Protein AF-V6DJF1-F1 (afdb_monomer_lite)

InterPro domains:
  IPR047951 Transposase ISL3 [PTHR33498] (24-129)

Secondary structure (DSSP, 8-state):
---------PPBPTTT-PBPEEEEEEEEEEEEEEETTEEEEEEEEEEEEE-TTT--EEE--BTTB-TT-SB-HHHHHHHHHHHHTT--HHHHHHHHT--HHHHHHHHHHHHTT----TT---SS-----

Structure (mmCIF, N/CA/C/O backbone):
data_AF-V6DJF1-F1
#
_entry.id   AF-V6DJF1-F1
#
loop_
_atom_site.group_PDB
_atom_site.id
_atom_site.type_symbol
_atom_site.label_atom_id
_atom_site.label_alt_id
_atom_site.label_comp_id
_atom_site.label_asym_id
_atom_site.label_entity_id
_atom_site.label_seq_id
_atom_site.pdbx_PDB_ins_code
_atom_site.Cartn_x
_atom_site.Cartn_y
_atom_site.Cartn_z
_atom_site.occupancy
_atom_site.B_iso_or_equiv
_atom_site.auth_seq_id
_atom_site.auth_comp_id
_atom_site.auth_asym_id
_atom_site.auth_atom_id
_atom_site.pdbx_PDB_model_num
ATOM 1 N N . MET A 1 1 ? -21.920 14.906 -8.226 1.00 33.66 1 MET A N 1
ATOM 2 C CA . MET A 1 1 ? -21.954 13.427 -8.196 1.00 33.66 1 MET A CA 1
ATOM 3 C C . MET A 1 1 ? -21.161 12.991 -6.984 1.00 33.66 1 MET A C 1
ATOM 5 O O . MET A 1 1 ? -19.954 12.789 -7.058 1.00 33.66 1 MET A O 1
ATOM 9 N N . ASP A 1 2 ? -21.837 12.980 -5.843 1.00 28.98 2 ASP A N 1
ATOM 10 C CA . ASP A 1 2 ? -21.233 12.683 -4.555 1.00 28.98 2 ASP A CA 1
ATOM 11 C C . ASP A 1 2 ? -21.015 11.178 -4.437 1.00 28.98 2 ASP A C 1
ATOM 13 O O . ASP A 1 2 ? -21.882 10.447 -3.962 1.00 28.98 2 ASP A O 1
ATOM 17 N N . ASN A 1 3 ? -19.834 10.707 -4.840 1.00 27.58 3 ASN A N 1
ATOM 18 C CA . ASN A 1 3 ? -19.359 9.363 -4.507 1.00 27.58 3 ASN A CA 1
ATOM 19 C C . ASN A 1 3 ? -18.956 9.311 -3.025 1.00 27.58 3 ASN A C 1
ATOM 21 O O . ASN A 1 3 ? -17.812 9.045 -2.657 1.00 27.58 3 ASN A O 1
ATOM 25 N N . ASN A 1 4 ? -19.925 9.588 -2.153 1.00 30.16 4 ASN A N 1
ATOM 26 C CA . ASN A 1 4 ? -19.862 9.287 -0.738 1.00 30.16 4 ASN A CA 1
ATOM 27 C C . ASN A 1 4 ? -20.007 7.774 -0.592 1.00 30.16 4 ASN A C 1
ATOM 29 O O . ASN A 1 4 ? -21.103 7.257 -0.382 1.00 30.16 4 ASN A O 1
ATOM 33 N N . ILE A 1 5 ? -18.882 7.062 -0.660 1.00 36.78 5 ILE A N 1
ATOM 34 C CA . ILE A 1 5 ? -18.772 5.717 -0.095 1.00 36.78 5 ILE A CA 1
ATOM 35 C C . ILE A 1 5 ? -18.929 5.878 1.426 1.00 36.78 5 ILE A C 1
ATOM 37 O O . ILE A 1 5 ? -17.963 5.944 2.186 1.00 36.78 5 ILE A O 1
ATOM 41 N N . LYS A 1 6 ? -20.178 6.022 1.877 1.00 36.72 6 LYS A N 1
ATOM 42 C CA . LYS A 1 6 ? -20.583 5.931 3.275 1.00 36.72 6 LYS A CA 1
ATOM 43 C C . LYS A 1 6 ? -20.332 4.480 3.683 1.00 36.72 6 LYS A C 1
ATOM 45 O O . LYS A 1 6 ? -21.186 3.619 3.509 1.00 36.72 6 LYS A O 1
ATOM 50 N N . LEU A 1 7 ? -19.141 4.204 4.212 1.00 42.28 7 LEU A N 1
ATOM 51 C CA . LEU A 1 7 ? -18.840 2.985 4.966 1.00 42.28 7 LEU A CA 1
ATOM 52 C C . LEU A 1 7 ? -19.632 3.030 6.289 1.00 42.28 7 LEU A C 1
ATOM 54 O O . LEU A 1 7 ? -19.066 3.241 7.359 1.00 42.28 7 LEU A O 1
ATOM 58 N N . LEU A 1 8 ? -20.959 2.906 6.204 1.00 41.25 8 LEU A N 1
ATOM 59 C CA . LEU A 1 8 ? -21.895 2.795 7.325 1.00 41.25 8 LEU A CA 1
ATOM 60 C C . LEU A 1 8 ? -21.923 1.347 7.826 1.00 41.25 8 LEU A C 1
ATOM 62 O O . LEU A 1 8 ? -22.937 0.662 7.760 1.00 41.25 8 LEU A O 1
ATOM 66 N N . LEU A 1 9 ? -20.788 0.868 8.321 1.00 54.53 9 LEU A N 1
ATOM 67 C CA . LEU A 1 9 ? -20.747 -0.330 9.148 1.00 54.53 9 LEU A CA 1
ATOM 68 C C . LEU A 1 9 ? -20.221 0.112 10.504 1.00 54.53 9 LEU A C 1
ATOM 70 O O . LEU A 1 9 ? -19.044 0.447 10.644 1.00 54.53 9 LEU A O 1
ATOM 74 N N . GLY A 1 10 ? -21.123 0.178 11.483 1.00 64.56 10 GLY A N 1
ATOM 75 C CA . GLY A 1 10 ? -20.734 0.337 12.875 1.00 64.56 10 GLY A CA 1
ATOM 76 C C . GLY A 1 10 ? -19.742 -0.767 13.232 1.00 64.56 10 GLY A C 1
ATOM 77 O O . GLY A 1 10 ? -19.987 -1.941 12.966 1.00 64.56 10 GLY A O 1
ATOM 78 N N . ILE A 1 11 ? -18.581 -0.380 13.754 1.00 80.19 11 ILE A N 1
ATOM 79 C CA . ILE A 1 11 ? -17.524 -1.321 14.126 1.00 80.19 11 ILE A CA 1
ATOM 80 C C . ILE A 1 11 ? -17.729 -1.689 15.593 1.00 80.19 11 ILE A C 1
ATOM 82 O O . ILE A 1 11 ? -18.006 -0.817 16.413 1.00 80.19 11 ILE A O 1
ATOM 86 N N . THR A 1 12 ? -17.591 -2.965 15.932 1.00 87.12 12 THR A N 1
ATOM 87 C CA . THR A 1 12 ? -17.579 -3.441 17.319 1.00 87.12 12 THR A CA 1
ATOM 88 C C . THR A 1 12 ? -16.151 -3.502 17.844 1.00 87.12 12 THR A C 1
ATOM 90 O O . THR A 1 12 ? -15.253 -3.975 17.143 1.00 87.12 12 THR A O 1
ATOM 93 N N . ASP A 1 13 ? -15.933 -3.064 19.082 1.00 86.69 13 ASP A N 1
ATOM 94 C CA . ASP A 1 13 ? -14.639 -3.223 19.743 1.00 86.69 13 ASP A CA 1
ATOM 95 C C . ASP A 1 13 ? -14.380 -4.720 20.014 1.00 86.69 13 ASP A C 1
ATOM 97 O O . ASP A 1 13 ? -15.211 -5.367 20.651 1.00 86.69 13 ASP A O 1
ATOM 101 N N . PRO A 1 14 ? -13.265 -5.308 19.549 1.00 85.44 14 PRO A N 1
ATOM 102 C CA . PRO A 1 14 ? -13.022 -6.744 19.693 1.00 85.44 14 PRO A CA 1
ATOM 103 C C . PRO A 1 14 ? -12.772 -7.187 21.143 1.00 85.44 14 PRO A C 1
ATOM 105 O O . PRO A 1 14 ? -12.907 -8.371 21.438 1.00 85.44 14 PRO A O 1
ATOM 108 N N . ASN A 1 15 ? -12.418 -6.267 22.044 1.00 88.00 15 ASN A N 1
ATOM 109 C CA . ASN A 1 15 ? -12.155 -6.564 23.448 1.00 88.00 15 ASN A CA 1
ATOM 110 C C . ASN A 1 15 ? -13.422 -6.399 24.301 1.00 88.00 15 ASN A C 1
ATOM 112 O O . ASN A 1 15 ? -13.783 -7.288 25.062 1.00 88.00 15 ASN A O 1
ATOM 116 N N . CYS A 1 16 ? -14.123 -5.274 24.145 1.00 90.06 16 CYS A N 1
ATOM 117 C CA . CYS A 1 16 ? -15.325 -4.9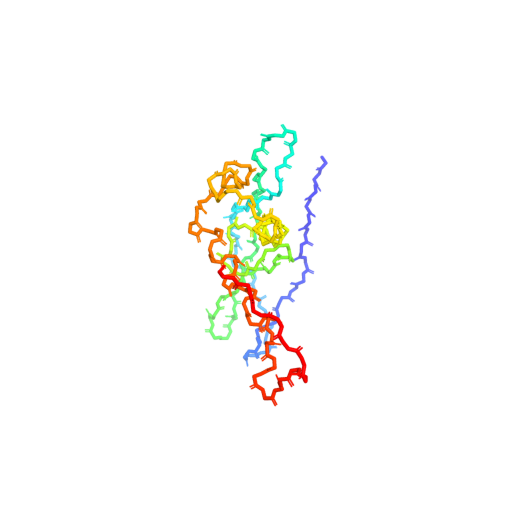55 24.919 1.00 90.06 16 CYS A CA 1
ATOM 118 C C . CYS A 1 16 ? -16.615 -5.513 24.301 1.00 90.06 16 CYS A C 1
ATOM 120 O O . CYS A 1 16 ? -17.635 -5.556 24.977 1.00 90.06 16 CYS A O 1
ATOM 122 N N . LYS A 1 17 ? -16.592 -5.922 23.023 1.00 89.19 17 LYS A N 1
ATOM 123 C CA . LYS A 1 17 ? -17.759 -6.366 22.232 1.00 89.19 17 LYS A CA 1
ATOM 124 C C . LYS A 1 17 ? -18.881 -5.322 22.122 1.00 89.19 17 LYS A C 1
ATOM 126 O O . LYS A 1 17 ? -19.993 -5.644 21.718 1.00 89.19 17 LYS A O 1
ATOM 131 N N . THR A 1 18 ? -18.577 -4.061 22.420 1.00 89.19 18 THR A N 1
ATOM 132 C CA . THR A 1 18 ? -19.516 -2.936 22.343 1.00 89.19 18 THR A CA 1
ATOM 133 C C . THR A 1 18 ? -19.426 -2.244 20.988 1.00 89.19 18 THR A C 1
ATOM 135 O O . THR A 1 18 ? -18.344 -2.143 20.399 1.00 89.19 18 THR A O 1
ATOM 138 N N . LEU A 1 19 ? -20.553 -1.720 20.503 1.00 90.06 19 LEU A N 1
ATOM 139 C CA . LEU A 1 19 ? -20.586 -0.866 19.319 1.00 90.06 19 LEU A CA 1
ATOM 140 C C . LEU A 1 19 ? -19.762 0.406 19.564 1.00 90.06 19 LEU A C 1
ATOM 142 O O . LEU A 1 19 ? -19.960 1.114 20.553 1.00 90.06 19 LEU A O 1
ATOM 146 N N . MET A 1 20 ? -18.826 0.700 18.668 1.00 92.75 20 MET A N 1
ATOM 147 C CA . MET A 1 20 ? -18.004 1.898 18.771 1.00 92.75 20 MET A CA 1
ATOM 148 C C . MET A 1 20 ? -18.759 3.127 18.254 1.00 92.75 20 MET A C 1
ATOM 150 O O . MET A 1 20 ? -19.466 3.072 17.248 1.00 92.75 20 MET A O 1
ATOM 154 N N . LEU A 1 21 ? -18.549 4.262 18.915 1.00 92.56 21 LEU A N 1
ATOM 155 C CA . LEU A 1 21 ? -19.179 5.538 18.586 1.00 92.56 21 LEU A CA 1
ATOM 156 C C . LEU A 1 21 ? -18.341 6.329 17.580 1.00 92.56 21 LEU A C 1
ATOM 158 O O . LEU A 1 21 ? -17.114 6.220 17.554 1.00 92.56 21 LEU A O 1
ATOM 162 N N . HIS A 1 22 ? -18.986 7.165 16.767 1.00 92.69 22 HIS A N 1
ATOM 163 C CA . HIS A 1 22 ? -18.290 8.077 15.860 1.00 92.69 22 HIS A CA 1
ATOM 164 C C . HIS A 1 22 ? -17.462 9.112 16.637 1.00 92.69 22 HIS A C 1
ATOM 166 O O . HIS A 1 22 ? -17.967 9.773 17.536 1.00 92.69 22 HIS A O 1
ATOM 172 N N . ASN A 1 23 ? -16.194 9.286 16.255 1.00 94.31 23 ASN A N 1
ATOM 173 C CA . ASN A 1 23 ? -15.249 10.205 16.901 1.00 94.31 23 ASN A CA 1
ATOM 174 C C . ASN A 1 23 ? -14.558 11.128 15.876 1.00 94.31 23 ASN A C 1
ATOM 176 O O . ASN A 1 23 ? -13.337 11.302 15.868 1.00 94.31 23 ASN A O 1
ATOM 180 N N . GLY A 1 24 ? -15.336 11.659 14.930 1.00 93.38 24 GLY A N 1
ATOM 181 C CA . GLY A 1 24 ? -14.836 12.481 13.824 1.00 93.38 24 GLY A CA 1
ATOM 182 C C . GLY A 1 24 ? -14.118 11.685 12.728 1.00 93.38 24 GLY A C 1
ATOM 183 O O . GLY A 1 24 ? -14.225 10.464 12.641 1.00 93.38 24 GLY A O 1
ATOM 184 N N . THR A 1 25 ? -13.376 12.375 11.861 1.00 92.19 25 THR A N 1
ATOM 185 C CA . THR A 1 25 ? -12.709 11.763 10.698 1.00 92.19 25 THR A CA 1
ATOM 186 C C . THR A 1 25 ? -11.223 12.118 10.636 1.00 92.19 25 THR A C 1
ATOM 188 O O . THR A 1 25 ? -10.751 13.010 11.342 1.00 92.19 25 THR A O 1
ATOM 191 N N . LYS A 1 26 ? -10.463 11.384 9.821 1.00 90.25 26 LYS A N 1
ATOM 192 C CA . LYS A 1 26 ? -9.075 11.676 9.450 1.00 90.25 26 LYS A CA 1
ATOM 193 C C . LYS A 1 26 ? -8.936 11.532 7.940 1.00 90.25 26 LYS A C 1
ATOM 195 O O . LYS A 1 26 ? -9.281 10.488 7.394 1.00 90.25 26 LYS A O 1
ATOM 200 N N . VAL A 1 27 ? -8.406 12.551 7.273 1.00 91.75 27 VAL A N 1
ATOM 201 C CA . VAL A 1 27 ? -8.030 12.438 5.860 1.00 91.75 27 VAL A CA 1
ATOM 202 C C . VAL A 1 27 ? -6.655 11.785 5.769 1.00 91.75 27 VAL A C 1
ATOM 204 O O . VAL A 1 27 ? -5.740 12.138 6.512 1.00 91.75 27 VAL A O 1
ATOM 207 N N . VAL A 1 28 ? -6.520 10.801 4.887 1.00 90.12 28 VAL A N 1
ATOM 208 C CA . VAL A 1 28 ? -5.249 10.154 4.557 1.00 90.12 28 VAL A CA 1
ATOM 209 C C . VAL A 1 28 ? -5.047 10.176 3.051 1.00 90.12 28 VAL A C 1
ATOM 211 O O . VAL A 1 28 ? -6.004 10.017 2.301 1.00 90.12 28 VAL A O 1
ATOM 214 N N . ASN A 1 29 ? -3.803 10.347 2.617 1.00 92.62 29 ASN A N 1
ATOM 215 C CA . ASN A 1 29 ? -3.441 10.316 1.206 1.00 92.62 29 ASN A CA 1
ATOM 216 C C . ASN A 1 29 ? -2.783 8.973 0.899 1.00 92.62 29 ASN A C 1
ATOM 218 O O . ASN A 1 29 ? -1.806 8.613 1.557 1.00 92.62 29 ASN A O 1
ATOM 222 N N . ASN A 1 30 ? -3.318 8.240 -0.073 1.00 92.00 30 ASN A N 1
ATOM 223 C CA . ASN A 1 30 ? -2.759 6.973 -0.526 1.00 92.00 30 ASN A CA 1
ATOM 224 C C . ASN A 1 30 ? -2.281 7.078 -1.975 1.00 92.00 30 ASN A C 1
ATOM 226 O O . ASN A 1 30 ? -2.981 7.631 -2.820 1.00 92.00 30 ASN A O 1
ATOM 230 N N . VAL A 1 31 ? -1.091 6.559 -2.257 1.00 93.75 31 VAL A N 1
ATOM 231 C CA . VAL A 1 31 ? -0.535 6.488 -3.608 1.00 93.75 31 VAL A CA 1
ATOM 232 C C . VAL A 1 31 ? -1.009 5.201 -4.281 1.00 93.75 31 VAL A C 1
ATOM 234 O O . VAL A 1 31 ? -0.793 4.093 -3.779 1.00 93.75 31 VAL A O 1
ATOM 237 N N . HIS A 1 32 ? -1.635 5.358 -5.442 1.00 94.38 32 HIS A N 1
ATOM 238 C CA . HIS A 1 32 ? -2.125 4.271 -6.282 1.00 94.38 32 HIS A CA 1
ATOM 239 C C . HIS A 1 32 ? -1.269 4.125 -7.545 1.00 94.38 32 HIS A C 1
ATOM 241 O O . HIS A 1 32 ? -0.335 4.895 -7.770 1.00 94.38 32 HIS A O 1
ATOM 247 N N . LEU A 1 33 ? -1.576 3.101 -8.348 1.00 93.88 33 LEU A N 1
ATOM 248 C CA . LEU A 1 33 ? -0.929 2.898 -9.642 1.00 93.88 33 LEU A CA 1
ATOM 249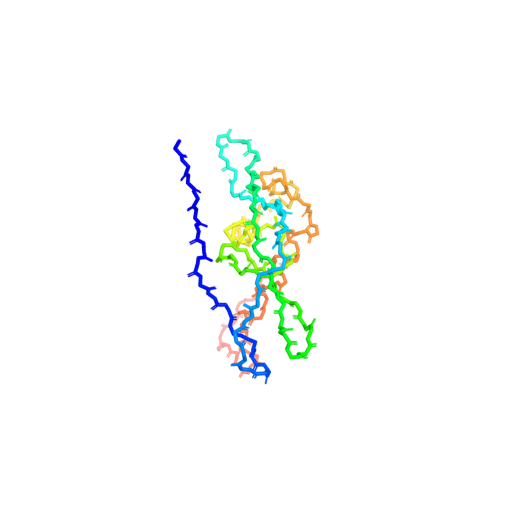 C C . LEU A 1 33 ? -1.033 4.173 -10.482 1.00 93.88 33 LEU A C 1
ATOM 251 O O . LEU A 1 33 ? -2.083 4.819 -10.517 1.00 93.88 33 LEU A O 1
ATOM 255 N N . SER A 1 34 ? 0.074 4.534 -11.126 1.00 92.44 34 SER A N 1
ATOM 256 C CA . SER A 1 34 ? 0.123 5.697 -11.998 1.00 92.44 34 SER A CA 1
ATOM 257 C C . SER A 1 34 ? -0.861 5.545 -13.156 1.00 92.44 34 SER A C 1
ATOM 259 O O . SER A 1 34 ? -1.149 4.444 -13.625 1.00 92.44 34 SER A O 1
ATOM 261 N N . SER A 1 35 ? -1.402 6.673 -13.605 1.00 90.50 35 SER A N 1
ATOM 262 C CA . SER A 1 35 ? -2.310 6.740 -14.748 1.00 90.50 35 SER A CA 1
ATOM 263 C C . SER A 1 35 ? -1.826 7.836 -15.683 1.00 90.50 35 SER A C 1
ATOM 265 O O . SER A 1 35 ? -1.452 8.916 -15.221 1.00 90.50 35 SER A O 1
ATOM 267 N N . ALA A 1 36 ? -1.769 7.543 -16.984 1.00 91.19 36 ALA A N 1
ATOM 268 C CA . ALA A 1 36 ? -1.240 8.451 -18.005 1.00 91.19 36 ALA A CA 1
ATOM 269 C C . ALA A 1 36 ? 0.150 9.035 -17.654 1.00 91.19 36 ALA A C 1
ATOM 271 O O . ALA A 1 36 ? 0.394 10.229 -17.820 1.00 91.19 36 ALA A O 1
ATOM 272 N N . GLY A 1 37 ? 1.040 8.204 -17.093 1.00 88.12 37 GLY A N 1
ATOM 273 C CA . GLY A 1 37 ? 2.392 8.616 -16.688 1.00 88.12 37 GLY A CA 1
ATOM 274 C C . GLY A 1 37 ? 2.443 9.573 -15.491 1.00 88.12 37 GLY A C 1
ATOM 275 O O . GLY A 1 37 ? 3.491 10.142 -15.204 1.00 88.12 37 GLY A O 1
ATOM 276 N N . LYS A 1 38 ? 1.327 9.779 -14.781 1.00 91.88 38 LYS A N 1
ATOM 277 C CA . LYS A 1 38 ? 1.241 10.691 -13.637 1.00 91.88 38 LYS A CA 1
ATOM 278 C C . LYS A 1 38 ? 0.989 9.939 -12.340 1.00 91.88 38 LYS A C 1
ATOM 280 O O . LYS A 1 38 ? 0.274 8.933 -12.300 1.00 91.88 38 LYS A O 1
ATOM 285 N N . LYS A 1 39 ? 1.549 10.476 -11.255 1.00 94.06 39 LYS A N 1
ATOM 286 C CA . LYS A 1 39 ? 1.311 9.997 -9.893 1.00 94.06 39 LYS A CA 1
ATOM 287 C C . LYS A 1 39 ? -0.169 10.134 -9.542 1.00 94.06 39 LYS A C 1
ATOM 289 O O . LYS A 1 39 ? -0.712 11.236 -9.573 1.00 94.06 39 LYS A O 1
ATOM 294 N N . LEU A 1 40 ? -0.793 9.028 -9.143 1.00 94.44 40 LEU A N 1
ATOM 295 C CA . LEU A 1 40 ? -2.169 9.014 -8.660 1.00 94.44 40 LEU A CA 1
ATOM 296 C C . LEU A 1 40 ? -2.184 9.007 -7.128 1.00 94.44 40 LEU A C 1
ATOM 298 O O . LEU A 1 40 ? -1.663 8.085 -6.499 1.00 94.44 40 LEU A O 1
ATOM 302 N N . VAL A 1 41 ? -2.789 10.031 -6.524 1.00 94.44 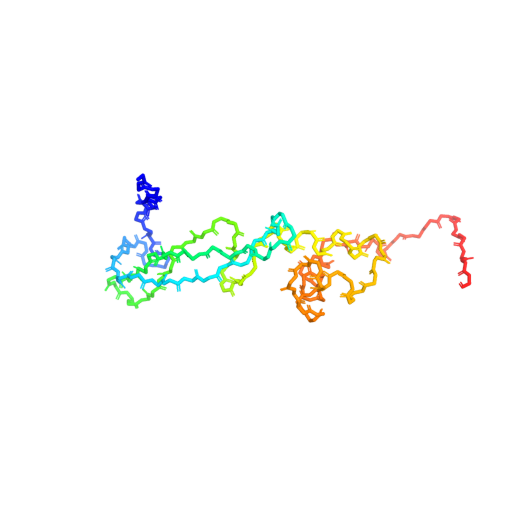41 VAL A N 1
ATOM 303 C CA . VAL A 1 41 ? -2.965 10.137 -5.068 1.00 94.44 41 VAL A CA 1
ATOM 304 C C . VAL A 1 41 ? -4.448 10.253 -4.748 1.00 94.44 41 VAL A C 1
ATOM 306 O O . VAL A 1 41 ? -5.111 11.176 -5.212 1.00 94.44 41 VAL A O 1
ATOM 309 N N . LEU A 1 42 ? -4.958 9.336 -3.931 1.00 92.25 42 LEU A N 1
ATOM 310 C CA . LEU A 1 42 ? -6.331 9.356 -3.445 1.00 92.25 42 LEU A CA 1
ATOM 311 C C . LEU A 1 42 ? -6.377 9.917 -2.021 1.00 92.25 42 LEU A C 1
ATOM 313 O O . LEU A 1 42 ? -5.785 9.350 -1.101 1.00 92.25 42 LEU A O 1
ATOM 317 N N . SER A 1 43 ? -7.110 11.013 -1.829 1.00 92.94 43 SER A N 1
ATOM 318 C CA . SER A 1 43 ? -7.403 11.568 -0.505 1.00 92.94 43 SER A CA 1
ATOM 319 C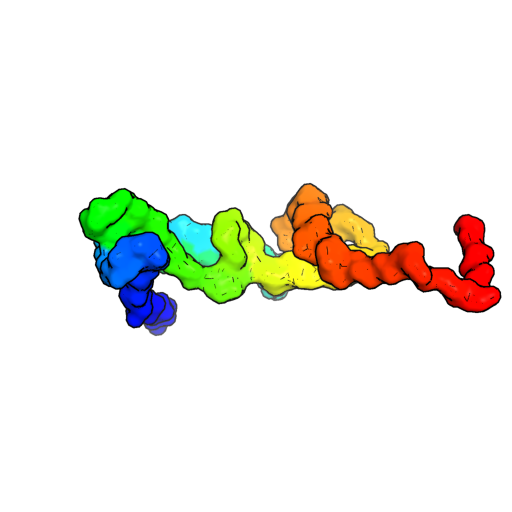 C . SER A 1 43 ? -8.664 10.925 0.067 1.00 92.94 43 SER A C 1
ATOM 321 O O . SER A 1 43 ? -9.782 11.217 -0.349 1.00 92.94 43 SER A O 1
ATOM 323 N N . ILE A 1 44 ? -8.486 10.042 1.044 1.00 89.81 44 ILE A N 1
ATOM 324 C CA . ILE A 1 44 ? -9.554 9.253 1.656 1.00 89.81 44 ILE A CA 1
ATOM 325 C C . ILE A 1 44 ? -9.884 9.836 3.025 1.00 89.81 44 ILE A C 1
ATOM 327 O O . ILE A 1 44 ? -9.043 9.852 3.927 1.00 89.81 44 ILE A O 1
ATOM 331 N N . ARG A 1 45 ? -11.132 10.261 3.224 1.00 90.88 45 ARG A N 1
ATOM 332 C CA . ARG A 1 45 ? -11.644 10.648 4.543 1.00 90.88 45 ARG A CA 1
ATOM 333 C C . ARG A 1 45 ? -12.095 9.399 5.304 1.00 90.88 45 ARG A C 1
ATOM 335 O O . ARG A 1 45 ? -13.164 8.859 5.048 1.00 90.88 45 ARG A O 1
ATOM 342 N N . LYS A 1 46 ? -11.278 8.934 6.248 1.00 89.12 46 LYS A N 1
ATOM 343 C CA . LYS A 1 46 ? -11.558 7.758 7.083 1.00 89.12 46 LYS A CA 1
ATOM 344 C C . LYS A 1 46 ? -12.298 8.154 8.358 1.00 89.12 46 LYS A C 1
ATOM 346 O O . LYS A 1 46 ? -11.912 9.104 9.039 1.00 89.12 46 LYS A O 1
ATOM 351 N N . GLN A 1 47 ? -13.335 7.399 8.708 1.00 90.88 47 GLN A N 1
ATOM 352 C CA . GLN A 1 47 ? -14.056 7.562 9.969 1.00 90.88 47 GLN A CA 1
ATOM 353 C C . GLN A 1 47 ? -13.199 7.078 11.146 1.00 90.88 47 GLN A C 1
ATOM 355 O O . GLN A 1 47 ? -12.612 5.996 11.081 1.00 90.88 47 GLN A O 1
ATOM 360 N N . LYS A 1 48 ? -13.140 7.863 12.226 1.00 92.19 48 LYS A N 1
ATOM 361 C CA . LYS A 1 48 ? -12.584 7.441 13.516 1.00 92.19 48 LYS A CA 1
ATOM 362 C C . LYS A 1 48 ? -13.716 6.980 14.427 1.00 92.19 48 LYS A C 1
ATOM 364 O O . LYS A 1 48 ? -14.807 7.552 14.417 1.00 92.19 48 LYS A O 1
ATOM 369 N N . TYR A 1 49 ? -13.429 5.978 15.235 1.00 92.75 49 TYR A N 1
ATOM 370 C CA . TYR A 1 49 ? -14.350 5.387 16.190 1.00 92.75 49 TYR A CA 1
ATOM 371 C C . TYR A 1 49 ? -13.741 5.410 17.589 1.00 92.75 49 TYR A C 1
ATOM 373 O O . TYR A 1 49 ? -12.517 5.360 17.724 1.00 92.75 49 TYR A O 1
ATOM 381 N N . LEU A 1 50 ? -14.583 5.484 18.615 1.00 94.38 50 LEU A N 1
ATOM 382 C CA . LEU A 1 50 ? -14.210 5.457 20.026 1.00 94.38 50 LEU A CA 1
ATOM 383 C C . LEU A 1 50 ? -15.061 4.413 20.750 1.00 94.38 50 LEU A C 1
ATOM 385 O O . LEU A 1 50 ? -16.288 4.440 20.661 1.00 94.38 50 LEU A O 1
ATOM 389 N N . CYS A 1 51 ? -14.419 3.500 21.472 1.00 94.06 51 CYS A N 1
ATOM 390 C CA . CYS A 1 51 ? -15.123 2.589 22.363 1.00 94.06 51 CYS A CA 1
ATOM 391 C C . CYS A 1 51 ? -15.641 3.374 23.585 1.00 94.06 51 CYS A C 1
ATOM 393 O O . CYS A 1 51 ? -14.836 4.038 24.249 1.00 94.06 51 CYS A O 1
ATOM 395 N N . PRO A 1 52 ? -16.945 3.316 23.912 1.00 93.06 52 PRO A N 1
ATOM 396 C CA . PRO A 1 52 ? -17.480 4.020 25.075 1.00 93.06 52 PRO A CA 1
ATOM 397 C C . PRO A 1 52 ? -16.937 3.471 26.403 1.00 93.06 52 PRO A C 1
ATOM 399 O O . PRO A 1 52 ? -16.700 4.270 27.309 1.00 93.06 52 PRO A O 1
ATOM 402 N N . GLU A 1 53 ? -16.664 2.163 26.472 1.00 94.81 53 GLU A N 1
ATOM 403 C CA . GLU A 1 53 ? -16.192 1.455 27.671 1.00 94.81 53 GLU A CA 1
ATOM 404 C C . GLU A 1 53 ? -14.699 1.700 27.939 1.00 94.81 53 GLU A C 1
ATOM 406 O O . GLU A 1 53 ? -14.324 2.354 28.907 1.00 94.81 53 GLU A O 1
ATOM 411 N N . CYS A 1 54 ? -13.817 1.234 27.046 1.00 94.12 54 CYS A N 1
ATOM 412 C CA . CYS A 1 54 ? -12.366 1.264 27.275 1.00 94.12 54 CYS A CA 1
ATOM 413 C C . CYS A 1 54 ? -11.642 2.481 26.677 1.00 94.12 54 CYS A C 1
ATOM 415 O O . CYS A 1 54 ? -10.416 2.556 26.739 1.00 94.12 54 CYS A O 1
ATOM 417 N N . LYS A 1 55 ? -12.372 3.405 26.037 1.00 93.62 55 LYS A N 1
ATOM 418 C CA . LYS A 1 55 ? -11.843 4.619 25.381 1.00 93.62 55 LYS A CA 1
ATOM 419 C C . LYS A 1 55 ? -10.792 4.378 24.285 1.00 93.62 55 LYS A C 1
ATOM 421 O O . LYS A 1 55 ? -10.167 5.326 23.809 1.00 93.62 55 LYS A O 1
ATOM 426 N N . LYS A 1 56 ? -10.618 3.137 23.816 1.00 93.50 56 LYS A N 1
ATOM 427 C CA . LYS A 1 56 ? -9.763 2.829 22.660 1.00 93.50 56 LYS A CA 1
ATOM 428 C C . LYS A 1 56 ? -10.357 3.405 21.382 1.00 93.50 56 LYS A C 1
ATOM 430 O O . LYS A 1 56 ? -11.577 3.470 21.217 1.00 93.50 56 LYS A O 1
ATOM 435 N N . THR A 1 57 ? -9.484 3.800 20.460 1.00 92.00 57 THR A N 1
ATOM 436 C CA . THR A 1 57 ? -9.895 4.319 19.156 1.00 92.00 57 THR A CA 1
ATOM 437 C C . THR A 1 57 ? -9.597 3.328 18.044 1.00 92.00 57 THR A C 1
ATOM 439 O O . THR A 1 57 ? -8.629 2.574 18.096 1.00 92.00 57 THR A O 1
ATOM 442 N N . ALA A 1 58 ? -10.433 3.350 17.014 1.00 89.94 58 ALA A N 1
ATOM 443 C CA . ALA A 1 58 ? -10.205 2.619 15.779 1.00 89.94 58 ALA A CA 1
ATOM 444 C C . ALA A 1 58 ? -10.421 3.552 14.590 1.00 89.94 58 ALA A C 1
ATOM 446 O O . ALA A 1 58 ? -11.119 4.559 14.679 1.00 89.94 58 ALA A O 1
ATOM 447 N N . THR A 1 59 ? -9.814 3.229 13.456 1.00 89.50 59 THR A N 1
ATOM 448 C CA . THR A 1 59 ? -10.066 3.927 12.191 1.00 89.50 59 THR A CA 1
ATOM 449 C C . THR A 1 59 ? -10.683 2.943 11.213 1.00 89.50 59 THR A C 1
ATOM 451 O O . THR A 1 59 ? -10.264 1.786 11.163 1.00 89.50 59 THR A O 1
ATOM 454 N N . ALA A 1 60 ? -11.662 3.398 10.430 1.00 87.31 60 ALA A N 1
ATOM 455 C CA . ALA A 1 60 ? -12.253 2.606 9.363 1.00 87.31 60 ALA A CA 1
ATOM 456 C C . ALA A 1 60 ? -11.157 2.013 8.465 1.00 87.31 60 ALA A C 1
ATOM 458 O O . ALA A 1 60 ? -10.274 2.728 7.972 1.00 87.31 60 ALA A O 1
ATOM 459 N N . LYS A 1 61 ? -11.213 0.693 8.273 1.00 86.12 61 LYS A N 1
ATOM 460 C CA . LYS A 1 61 ? -10.309 -0.014 7.367 1.00 86.12 61 LYS A CA 1
ATOM 461 C C . LYS A 1 61 ? -10.685 0.311 5.923 1.00 86.12 61 LYS A C 1
ATOM 463 O O . LYS A 1 61 ? -11.853 0.520 5.607 1.00 86.12 61 LYS A O 1
ATOM 468 N N . PHE A 1 62 ? -9.683 0.352 5.056 1.00 85.25 62 PHE A N 1
ATOM 469 C CA . PHE A 1 62 ? -9.851 0.539 3.620 1.00 85.25 62 PHE A CA 1
ATOM 470 C C . PHE A 1 62 ? -9.206 -0.655 2.925 1.00 85.25 62 PHE A C 1
ATOM 472 O O . PHE A 1 62 ? -8.066 -0.976 3.236 1.00 85.25 62 PHE A O 1
ATOM 479 N N . LYS A 1 63 ? -9.940 -1.353 2.054 1.00 85.56 63 LYS A N 1
ATOM 480 C CA . LYS A 1 63 ? -9.515 -2.661 1.527 1.00 85.56 63 LYS A CA 1
ATOM 481 C C . LYS A 1 63 ? -8.216 -2.584 0.718 1.00 85.56 63 LYS A C 1
ATOM 483 O O . LYS A 1 63 ? -7.390 -3.486 0.808 1.00 85.56 63 LYS A O 1
ATOM 488 N N . ASP A 1 64 ? -8.013 -1.493 -0.016 1.00 86.06 64 ASP A N 1
ATOM 489 C CA . ASP A 1 64 ? -6.897 -1.386 -0.962 1.00 86.06 64 ASP A CA 1
ATOM 490 C C . ASP A 1 64 ? -5.580 -0.960 -0.303 1.00 86.06 64 ASP A C 1
ATOM 492 O O . ASP A 1 64 ? -4.575 -0.762 -0.985 1.00 86.06 64 ASP A O 1
ATOM 496 N N . THR A 1 65 ? -5.554 -0.768 1.017 1.00 88.19 65 THR A N 1
ATOM 497 C CA . THR A 1 65 ? -4.380 -0.277 1.743 1.00 88.19 65 THR A CA 1
ATOM 498 C C . THR A 1 65 ? -4.356 -0.849 3.151 1.00 88.19 65 THR A C 1
ATOM 500 O O . THR A 1 65 ? -5.333 -0.702 3.888 1.00 88.19 65 THR A O 1
ATOM 503 N N . ASN A 1 66 ? -3.233 -1.426 3.583 1.00 85.88 66 ASN A N 1
ATOM 504 C CA . ASN A 1 66 ? -3.141 -1.897 4.963 1.00 85.88 66 ASN A CA 1
ATOM 505 C C . ASN A 1 66 ? -3.127 -0.737 5.969 1.00 85.88 66 ASN A C 1
ATOM 507 O O . ASN A 1 66 ? -3.047 0.452 5.641 1.00 85.88 66 ASN A O 1
ATOM 511 N N . TYR A 1 67 ? -3.244 -1.087 7.245 1.00 81.94 67 TYR A N 1
ATOM 512 C CA . TYR A 1 67 ? -3.176 -0.100 8.310 1.00 81.94 67 TYR A CA 1
ATOM 513 C C . TYR A 1 67 ? -1.804 0.594 8.312 1.00 81.94 67 TYR A C 1
ATOM 515 O O . TYR A 1 67 ? -0.782 -0.062 8.160 1.00 81.94 67 TYR A O 1
ATOM 523 N N . HIS A 1 68 ? -1.805 1.924 8.448 1.00 83.25 68 HIS A N 1
ATOM 524 C CA . HIS A 1 68 ? -0.618 2.792 8.365 1.00 83.25 68 HIS A CA 1
ATOM 525 C C . HIS A 1 68 ? 0.167 2.794 7.044 1.00 83.25 68 HIS A C 1
ATOM 527 O O . HIS A 1 68 ? 1.195 3.461 6.959 1.00 83.25 68 HIS A O 1
ATOM 533 N N . ASP A 1 69 ? -0.337 2.156 5.988 1.00 88.31 69 ASP A N 1
ATOM 534 C CA . ASP A 1 69 ? 0.302 2.220 4.677 1.00 88.31 69 ASP A CA 1
ATOM 535 C C . ASP A 1 69 ? -0.069 3.492 3.900 1.00 88.31 69 ASP A C 1
ATOM 537 O O . ASP A 1 69 ? -1.214 3.954 3.891 1.00 88.31 69 ASP A O 1
ATOM 541 N N . HIS A 1 70 ? 0.925 4.034 3.196 1.00 89.31 70 HIS A N 1
ATOM 542 C CA . HIS A 1 70 ? 0.788 5.192 2.306 1.00 89.31 70 HIS A CA 1
ATOM 543 C C . HIS A 1 70 ? 0.652 4.793 0.830 1.00 89.31 70 HIS A C 1
ATOM 545 O O . HIS A 1 70 ? 0.283 5.626 0.008 1.00 89.31 70 HIS A O 1
ATOM 551 N N . PHE A 1 71 ? 0.928 3.530 0.498 1.00 92.50 71 PHE A N 1
ATOM 552 C CA . PHE A 1 71 ? 0.812 2.969 -0.846 1.00 92.50 71 PHE A CA 1
ATOM 553 C C . PHE A 1 71 ? -0.280 1.911 -0.874 1.00 92.50 71 PHE A C 1
ATOM 555 O O . PHE A 1 71 ? -0.453 1.169 0.094 1.00 92.50 71 PHE A O 1
ATOM 562 N N . SER A 1 72 ? -1.011 1.836 -1.977 1.00 93.19 72 SER A N 1
ATOM 563 C CA . SER A 1 72 ? -1.992 0.776 -2.180 1.00 93.19 72 SER A CA 1
ATOM 564 C C . SER A 1 72 ? -1.313 -0.591 -2.295 1.00 93.19 72 SER A C 1
ATOM 566 O O . SER A 1 72 ? -0.169 -0.714 -2.745 1.00 93.19 72 SER A O 1
ATOM 568 N N . ASN A 1 73 ? -2.052 -1.642 -1.948 1.00 92.56 73 ASN A N 1
ATOM 569 C CA . ASN A 1 73 ? -1.600 -3.024 -2.100 1.00 92.56 73 ASN A CA 1
ATOM 570 C C . ASN A 1 73 ? -1.272 -3.352 -3.570 1.00 92.56 73 ASN A C 1
ATOM 572 O O . ASN A 1 73 ? -0.347 -4.113 -3.841 1.00 92.56 73 ASN A O 1
ATOM 576 N N . ALA A 1 74 ? -1.964 -2.710 -4.519 1.00 93.56 74 ALA A N 1
ATOM 577 C CA . ALA A 1 74 ? -1.683 -2.830 -5.948 1.00 93.56 74 ALA A CA 1
ATOM 578 C C . ALA A 1 74 ? -0.309 -2.257 -6.339 1.00 93.56 74 ALA A C 1
ATOM 580 O O . ALA A 1 74 ? 0.410 -2.881 -7.118 1.00 93.56 74 ALA A O 1
ATOM 581 N N . VAL A 1 75 ? 0.090 -1.107 -5.775 1.00 94.88 75 VAL A N 1
ATOM 582 C CA . VAL A 1 75 ? 1.439 -0.553 -5.990 1.00 94.88 75 VAL A CA 1
ATOM 583 C C . VAL A 1 75 ? 2.489 -1.513 -5.447 1.00 94.88 75 VAL A C 1
ATOM 585 O O . VAL A 1 75 ? 3.406 -1.867 -6.178 1.00 94.88 75 VAL A O 1
ATOM 588 N N . LYS A 1 76 ? 2.327 -2.011 -4.215 1.00 93.62 76 LYS A N 1
ATOM 589 C CA . LYS A 1 76 ? 3.270 -2.973 -3.618 1.00 93.62 76 LYS A CA 1
ATOM 590 C C . LYS A 1 76 ? 3.426 -4.239 -4.464 1.00 93.62 76 LYS A C 1
ATOM 592 O O . LYS A 1 76 ? 4.546 -4.670 -4.715 1.00 93.62 76 LYS A O 1
ATOM 597 N N . ALA A 1 77 ? 2.319 -4.788 -4.967 1.00 92.38 77 ALA A N 1
ATOM 598 C CA . ALA A 1 77 ? 2.344 -5.944 -5.860 1.00 92.38 77 ALA A CA 1
ATOM 599 C C . ALA A 1 77 ? 3.071 -5.652 -7.186 1.00 92.38 77 ALA A C 1
ATOM 601 O O . ALA A 1 77 ? 3.820 -6.498 -7.673 1.00 92.38 77 ALA A O 1
ATOM 602 N N . LYS A 1 78 ? 2.894 -4.451 -7.760 1.00 94.12 78 LYS A N 1
ATOM 603 C CA . LYS A 1 78 ? 3.653 -4.019 -8.943 1.00 94.12 78 LYS A CA 1
ATOM 604 C C . LYS A 1 78 ? 5.153 -3.928 -8.654 1.00 94.12 78 LYS A C 1
ATOM 606 O O . LYS A 1 78 ? 5.925 -4.415 -9.466 1.00 94.12 78 LYS A O 1
ATOM 611 N N . LEU A 1 79 ? 5.558 -3.369 -7.510 1.00 94.44 79 LEU A N 1
ATOM 612 C CA . LEU A 1 79 ? 6.975 -3.263 -7.134 1.00 94.44 79 LEU A CA 1
ATOM 613 C C . LEU A 1 79 ? 7.650 -4.635 -7.062 1.00 94.44 79 LEU A C 1
ATOM 615 O O . LEU A 1 79 ? 8.721 -4.824 -7.630 1.00 94.44 79 LEU A O 1
ATOM 619 N N . VAL A 1 80 ? 6.999 -5.599 -6.405 1.00 92.69 80 VAL A N 1
ATOM 620 C CA . VAL A 1 80 ? 7.500 -6.979 -6.313 1.00 92.69 80 VAL A CA 1
ATOM 621 C C . VAL A 1 80 ? 7.623 -7.606 -7.702 1.00 92.69 80 VAL A C 1
ATOM 623 O O . VAL A 1 80 ? 8.654 -8.193 -8.013 1.00 92.69 80 VAL A O 1
ATOM 626 N N . ARG A 1 81 ? 6.608 -7.440 -8.562 1.00 92.88 81 ARG A N 1
ATOM 627 C CA . ARG A 1 81 ? 6.643 -7.948 -9.941 1.00 92.88 81 ARG A CA 1
ATOM 628 C C . ARG A 1 81 ? 7.790 -7.333 -10.747 1.00 92.88 81 ARG A C 1
ATOM 630 O O . ARG A 1 81 ? 8.508 -8.067 -11.413 1.00 92.88 81 ARG A O 1
ATOM 637 N N . ASP A 1 82 ? 7.949 -6.013 -10.704 1.00 93.50 82 ASP A N 1
ATOM 638 C CA . ASP A 1 82 ? 8.972 -5.309 -11.483 1.00 93.50 82 ASP A CA 1
ATOM 639 C C . ASP A 1 82 ? 10.389 -5.724 -11.047 1.00 93.50 82 ASP A C 1
ATOM 641 O O . ASP A 1 82 ? 11.268 -5.880 -11.893 1.00 93.50 82 ASP A O 1
ATOM 645 N N . LEU A 1 83 ? 10.593 -5.985 -9.749 1.00 88.94 83 LEU A N 1
ATOM 646 C CA . LEU A 1 83 ? 11.832 -6.569 -9.229 1.00 88.94 83 LEU A CA 1
ATOM 647 C C . LEU A 1 83 ? 12.069 -7.998 -9.733 1.00 88.94 83 LEU A C 1
ATOM 649 O O . LEU A 1 83 ? 13.196 -8.338 -10.075 1.00 88.94 83 LEU A O 1
ATOM 653 N N . SER A 1 84 ? 11.025 -8.831 -9.813 1.00 88.00 84 SER A N 1
ATOM 654 C CA . SER A 1 84 ? 11.138 -10.194 -10.360 1.00 88.00 84 SER A CA 1
ATOM 655 C C . SER A 1 84 ? 11.513 -10.222 -11.846 1.00 88.00 84 SER A C 1
ATOM 657 O O . SER A 1 84 ? 11.954 -11.254 -12.339 1.00 88.00 84 SER A O 1
ATOM 659 N N . LEU A 1 85 ? 11.342 -9.104 -12.559 1.00 91.88 85 LEU A N 1
ATOM 660 C CA . LEU A 1 85 ? 11.756 -8.930 -13.954 1.00 91.88 85 LEU A CA 1
ATOM 661 C C . LEU A 1 85 ? 13.176 -8.353 -14.088 1.00 91.88 85 LEU A C 1
ATOM 663 O O . LEU A 1 85 ? 13.555 -7.929 -15.177 1.00 91.88 85 LEU A O 1
ATOM 667 N N . SER A 1 86 ? 13.944 -8.293 -12.995 1.00 88.88 86 SER A N 1
ATOM 668 C CA . SER A 1 86 ? 15.322 -7.780 -12.962 1.00 88.88 86 SER A CA 1
ATOM 669 C C . SER A 1 86 ? 15.474 -6.352 -13.504 1.00 88.88 86 SER A C 1
ATOM 671 O O . SER A 1 86 ? 16.540 -5.976 -13.993 1.00 88.88 86 SER A O 1
ATOM 673 N N . ARG A 1 87 ? 14.420 -5.527 -13.411 1.00 91.06 87 ARG A N 1
ATOM 674 C CA . ARG A 1 87 ? 14.498 -4.102 -13.763 1.00 91.06 87 ARG A CA 1
ATOM 675 C C . ARG A 1 87 ? 15.371 -3.354 -12.747 1.00 91.06 87 ARG A C 1
ATOM 677 O O . ARG A 1 87 ? 15.309 -3.657 -11.550 1.00 91.06 87 ARG A O 1
ATOM 684 N N . PRO A 1 88 ? 16.150 -2.345 -13.170 1.00 92.44 88 PRO A N 1
ATOM 685 C CA . PRO A 1 88 ? 16.989 -1.597 -12.247 1.00 92.44 88 PRO A CA 1
ATOM 686 C C . PRO A 1 88 ? 16.127 -0.826 -11.240 1.00 92.44 88 PRO A C 1
ATOM 688 O O . PRO A 1 88 ? 15.162 -0.147 -11.593 1.00 92.44 88 PRO A O 1
ATOM 691 N N . MET A 1 89 ? 16.492 -0.907 -9.958 1.00 92.94 89 MET A N 1
ATOM 692 C CA . MET A 1 89 ? 15.688 -0.363 -8.855 1.00 92.94 89 MET A CA 1
ATOM 693 C C . MET A 1 89 ? 15.409 1.145 -8.990 1.00 92.94 89 MET A C 1
ATOM 695 O O . MET A 1 89 ? 14.344 1.605 -8.584 1.00 92.94 89 MET A O 1
ATOM 699 N N . CYS A 1 90 ? 16.338 1.912 -9.572 1.00 93.50 90 CYS A N 1
ATOM 700 C CA . CYS A 1 90 ? 16.165 3.344 -9.826 1.00 93.50 90 CYS A CA 1
ATOM 701 C C . CYS A 1 90 ? 15.069 3.641 -10.861 1.00 93.50 90 CYS A C 1
ATOM 703 O O . CYS A 1 90 ? 14.292 4.575 -10.672 1.00 93.50 90 CYS A O 1
ATOM 705 N N . GLU A 1 91 ? 14.972 2.832 -11.915 1.00 94.31 91 GLU A N 1
ATOM 706 C CA . GLU A 1 91 ? 13.942 2.954 -12.949 1.00 94.31 91 GLU A CA 1
ATOM 707 C C . GLU A 1 91 ? 12.575 2.564 -12.389 1.00 94.31 91 GLU A C 1
ATOM 709 O O . GLU A 1 91 ? 11.608 3.305 -12.552 1.00 94.31 91 GLU A O 1
ATOM 714 N N . ILE A 1 92 ? 12.515 1.464 -11.626 1.00 94.38 92 ILE A N 1
ATOM 715 C CA . ILE A 1 92 ? 11.296 1.074 -10.907 1.00 94.38 92 ILE A CA 1
ATOM 716 C C . ILE A 1 92 ? 10.835 2.235 -10.021 1.00 94.38 92 ILE A C 1
ATOM 718 O O . ILE A 1 92 ? 9.684 2.646 -10.114 1.00 94.38 92 ILE A O 1
ATOM 722 N N . ALA A 1 93 ? 11.733 2.794 -9.204 1.00 93.44 93 ALA A N 1
ATOM 723 C CA . ALA A 1 93 ? 11.431 3.893 -8.290 1.00 93.44 93 ALA A CA 1
ATOM 724 C C . ALA A 1 93 ? 10.861 5.130 -9.003 1.00 93.44 93 ALA A C 1
ATOM 726 O O . ALA A 1 93 ? 9.905 5.734 -8.501 1.00 93.44 93 ALA A O 1
ATOM 727 N N . ALA A 1 94 ? 11.420 5.481 -10.164 1.00 92.19 94 ALA A N 1
ATOM 728 C CA . ALA A 1 94 ? 10.935 6.577 -10.993 1.00 92.19 94 ALA A CA 1
ATOM 729 C C . ALA A 1 94 ? 9.509 6.309 -11.509 1.00 92.19 94 ALA A C 1
ATOM 731 O O . ALA A 1 94 ? 8.626 7.146 -11.316 1.00 92.19 94 ALA A O 1
ATOM 732 N N . ASP A 1 95 ? 9.255 5.123 -12.066 1.00 90.62 95 ASP A N 1
ATOM 733 C CA . ASP A 1 95 ? 7.954 4.737 -12.632 1.00 90.62 95 ASP A CA 1
ATOM 734 C C . ASP A 1 95 ? 6.832 4.651 -11.591 1.00 90.62 95 ASP A C 1
ATOM 736 O O . ASP A 1 95 ? 5.669 4.978 -11.861 1.00 90.62 95 ASP A O 1
ATOM 740 N N . SER A 1 96 ? 7.158 4.160 -10.395 1.00 90.50 96 SER A N 1
ATOM 741 C CA . SER A 1 96 ? 6.200 3.949 -9.309 1.00 90.50 96 SER A CA 1
ATOM 742 C C . SER A 1 96 ? 6.078 5.136 -8.361 1.00 90.50 96 SER A C 1
ATOM 744 O O . SER A 1 96 ? 5.257 5.086 -7.442 1.00 90.50 96 SER A O 1
ATOM 746 N N . PHE A 1 97 ? 6.847 6.212 -8.567 1.00 93.19 97 PHE A N 1
ATOM 747 C CA . PHE A 1 97 ? 6.895 7.376 -7.677 1.00 93.19 97 PHE A CA 1
ATOM 748 C C . PHE A 1 97 ? 7.199 6.985 -6.218 1.00 93.19 97 PHE A C 1
ATOM 750 O O . PHE A 1 97 ? 6.588 7.503 -5.273 1.00 93.19 97 PHE A O 1
ATOM 757 N N . THR A 1 98 ? 8.123 6.039 -6.035 1.00 92.50 98 THR A N 1
ATOM 758 C CA . THR A 1 98 ? 8.532 5.481 -4.735 1.00 92.50 98 THR A CA 1
ATOM 759 C C . THR A 1 98 ? 10.028 5.664 -4.507 1.00 92.50 98 THR A C 1
ATOM 761 O O . THR A 1 98 ? 10.773 5.939 -5.435 1.00 92.50 98 THR A O 1
ATOM 764 N N . SER A 1 99 ? 10.497 5.457 -3.276 1.00 92.81 99 SER A N 1
ATOM 765 C CA . SER A 1 99 ? 11.932 5.345 -2.992 1.00 92.81 99 SER A CA 1
ATOM 766 C C . SER A 1 99 ? 12.412 3.893 -3.046 1.00 92.81 99 SER A C 1
ATOM 768 O O . SER A 1 99 ? 11.629 2.972 -2.803 1.00 92.81 99 SER A O 1
ATOM 770 N N . SER A 1 100 ? 13.714 3.689 -3.249 1.00 93.31 100 SER A N 1
ATOM 771 C CA . SER A 1 100 ? 14.369 2.376 -3.157 1.00 93.31 100 SER A CA 1
ATOM 772 C C . SER A 1 100 ? 14.054 1.643 -1.847 1.00 93.31 100 SER A C 1
ATOM 774 O O . SER A 1 100 ? 13.708 0.467 -1.861 1.00 93.31 100 SER A O 1
ATOM 776 N N . ASN A 1 101 ? 14.042 2.344 -0.707 1.00 92.81 101 ASN A N 1
ATOM 777 C CA . ASN A 1 101 ? 13.645 1.748 0.575 1.00 92.81 101 ASN A CA 1
ATOM 778 C C . ASN A 1 101 ? 12.208 1.212 0.576 1.00 92.81 101 ASN A C 1
ATOM 780 O O . ASN A 1 101 ? 11.923 0.211 1.225 1.00 92.81 101 ASN A O 1
ATOM 784 N N . THR A 1 102 ? 11.287 1.880 -0.120 1.00 92.44 102 THR A N 1
ATOM 785 C CA . THR A 1 102 ? 9.895 1.417 -0.221 1.00 92.44 102 THR A CA 1
ATOM 786 C C . THR A 1 102 ? 9.807 0.142 -1.056 1.00 92.44 102 THR A C 1
ATOM 788 O O . THR A 1 102 ? 9.027 -0.754 -0.730 1.00 92.44 102 THR A O 1
ATOM 791 N N . ILE A 1 103 ? 10.625 0.051 -2.104 1.00 93.56 103 ILE A N 1
ATOM 792 C CA . ILE A 1 103 ? 10.754 -1.134 -2.953 1.00 93.56 103 ILE A CA 1
ATOM 793 C C . ILE A 1 103 ? 11.271 -2.317 -2.127 1.00 93.56 103 ILE A C 1
ATOM 795 O O . ILE A 1 103 ? 10.607 -3.350 -2.082 1.00 93.56 103 ILE A O 1
ATOM 799 N N . ILE A 1 104 ? 12.371 -2.130 -1.391 1.00 92.56 104 ILE A N 1
ATOM 800 C CA . ILE A 1 104 ? 12.957 -3.155 -0.511 1.00 92.56 104 ILE A CA 1
ATOM 801 C C . ILE A 1 104 ? 11.934 -3.643 0.524 1.00 92.56 104 ILE A C 1
ATOM 803 O O . ILE A 1 104 ? 11.665 -4.835 0.598 1.00 92.56 104 ILE A O 1
ATOM 807 N N . ARG A 1 105 ? 11.253 -2.734 1.235 1.00 90.88 105 ARG A N 1
ATOM 808 C CA . ARG A 1 105 ? 10.208 -3.111 2.209 1.00 90.88 105 ARG A CA 1
ATOM 809 C C . ARG A 1 105 ? 9.041 -3.877 1.585 1.00 90.88 105 ARG A C 1
ATOM 811 O O . ARG A 1 105 ? 8.415 -4.707 2.239 1.00 90.88 105 ARG A O 1
ATOM 818 N N . SER A 1 106 ? 8.701 -3.567 0.334 1.00 90.75 106 SER A N 1
ATOM 819 C CA . SER A 1 106 ? 7.641 -4.284 -0.385 1.00 90.75 106 SER A CA 1
ATOM 820 C C . SER A 1 106 ? 8.072 -5.707 -0.741 1.00 90.75 106 SER A C 1
ATOM 822 O O . SER A 1 106 ? 7.233 -6.604 -0.717 1.00 90.75 106 SER A O 1
ATOM 824 N N . LEU A 1 107 ? 9.363 -5.917 -1.011 1.00 90.25 107 LEU A N 1
ATOM 825 C CA . LEU A 1 107 ? 9.955 -7.238 -1.211 1.00 90.25 107 LEU A CA 1
ATOM 826 C C . LEU A 1 107 ? 10.037 -8.031 0.103 1.00 9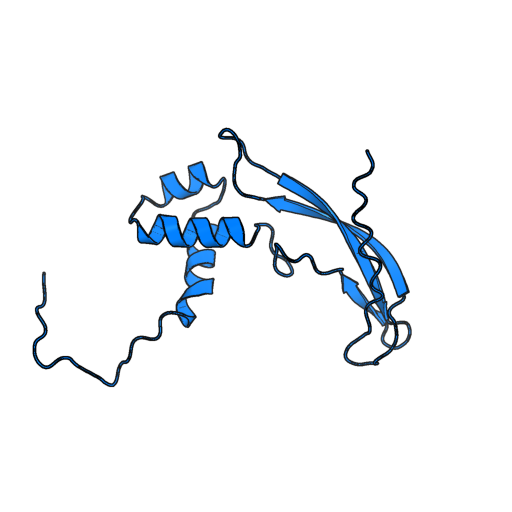0.25 107 LEU A C 1
ATOM 828 O O . LEU A 1 107 ? 9.557 -9.158 0.161 1.00 90.25 107 LEU A O 1
ATOM 832 N N . GLU A 1 108 ? 10.545 -7.428 1.179 1.00 89.88 108 GLU A N 1
ATOM 833 C CA . GLU A 1 108 ? 10.595 -8.039 2.522 1.00 89.88 108 GLU A CA 1
ATOM 834 C C . GLU A 1 108 ? 9.200 -8.497 2.983 1.00 89.88 108 GLU A C 1
ATOM 836 O O . GLU A 1 108 ? 9.023 -9.576 3.544 1.00 89.88 108 GLU A O 1
ATOM 841 N N . SER A 1 109 ? 8.160 -7.716 2.665 1.00 85.81 109 SER A N 1
ATOM 842 C CA . SER A 1 109 ? 6.767 -8.058 2.977 1.00 85.81 109 SER A CA 1
ATOM 843 C C . SER A 1 109 ? 6.285 -9.371 2.348 1.00 85.81 109 SER A C 1
ATOM 845 O O . SER A 1 109 ? 5.287 -9.919 2.822 1.00 85.81 109 SER A O 1
ATOM 847 N N . VAL A 1 110 ? 6.910 -9.844 1.268 1.00 85.44 110 VAL A N 1
ATOM 848 C CA . VAL A 1 110 ? 6.532 -11.089 0.584 1.00 85.44 110 VAL A CA 1
ATOM 849 C C . VAL A 1 110 ? 7.544 -12.212 0.786 1.00 85.44 110 VAL A C 1
ATOM 851 O O . VAL A 1 110 ? 7.266 -13.334 0.376 1.00 85.44 110 VAL A O 1
ATOM 854 N N . GLU A 1 111 ? 8.670 -11.948 1.450 1.00 84.31 111 GLU A N 1
ATOM 855 C CA . GLU A 1 111 ? 9.755 -12.910 1.669 1.00 84.31 111 GLU A CA 1
ATOM 856 C C . GLU A 1 111 ? 9.255 -14.206 2.326 1.00 84.31 111 GLU A C 1
ATOM 858 O O . GLU A 1 111 ? 9.545 -15.304 1.859 1.00 84.31 111 GLU A O 1
ATOM 863 N N . ASN A 1 112 ? 8.381 -14.088 3.331 1.00 79.81 112 ASN A N 1
ATOM 864 C CA . ASN A 1 112 ? 7.798 -15.237 4.036 1.00 79.81 112 ASN A CA 1
ATOM 865 C C . ASN A 1 112 ? 6.928 -16.153 3.152 1.00 79.81 112 ASN A C 1
ATOM 867 O O . ASN A 1 112 ? 6.607 -17.274 3.557 1.00 79.81 112 ASN A O 1
ATOM 871 N N . ASN A 1 113 ? 6.530 -15.703 1.957 1.00 83.12 113 ASN A N 1
ATOM 872 C CA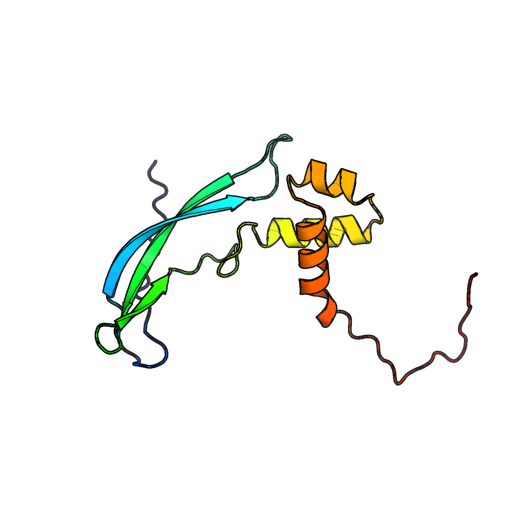 . ASN A 1 113 ? 5.812 -16.538 0.993 1.00 83.12 113 ASN A CA 1
ATOM 873 C C . ASN A 1 113 ? 6.757 -17.487 0.238 1.00 83.12 113 ASN A C 1
ATOM 875 O O . ASN A 1 113 ? 6.309 -18.513 -0.273 1.00 83.12 113 ASN A O 1
ATOM 879 N N . PHE A 1 114 ? 8.057 -17.186 0.192 1.00 78.31 114 PHE A N 1
ATOM 880 C CA . PHE A 1 114 ? 9.071 -18.014 -0.454 1.00 78.31 114 PHE A CA 1
ATOM 881 C C . PHE A 1 114 ? 9.558 -19.097 0.513 1.00 78.31 114 PHE A C 1
ATOM 883 O O . PHE A 1 114 ? 10.609 -19.000 1.145 1.00 78.31 114 PHE A O 1
ATOM 890 N N . LYS A 1 115 ? 8.775 -20.169 0.644 1.00 77.44 115 LYS A N 1
ATOM 891 C CA . LYS A 1 115 ? 9.185 -21.348 1.414 1.00 77.44 115 LYS A CA 1
ATOM 892 C C . LYS A 1 115 ? 10.110 -22.225 0.575 1.00 77.44 115 LYS A C 1
ATOM 894 O O . LYS A 1 115 ? 9.649 -23.078 -0.177 1.00 77.44 115 LYS A O 1
ATOM 899 N N . VAL A 1 116 ? 11.417 -22.036 0.729 1.00 78.19 116 VAL A N 1
ATOM 900 C CA . VAL A 1 116 ? 12.410 -22.978 0.197 1.00 78.19 116 VAL A CA 1
ATOM 901 C C . VAL A 1 116 ? 12.411 -24.224 1.079 1.00 78.19 116 VAL A C 1
ATOM 903 O O . VAL A 1 116 ? 12.636 -24.130 2.288 1.00 78.19 116 VAL A O 1
ATOM 906 N N . ASN A 1 117 ? 12.157 -25.395 0.493 1.00 80.75 117 ASN A N 1
ATOM 907 C CA . ASN A 1 117 ? 12.323 -26.656 1.207 1.00 80.75 117 ASN A CA 1
ATOM 908 C C . ASN A 1 117 ? 13.821 -26.921 1.409 1.00 80.75 117 ASN A C 1
ATOM 910 O O . ASN A 1 117 ? 14.512 -27.322 0.480 1.00 80.75 117 ASN A O 1
ATOM 914 N N . ARG A 1 118 ? 14.313 -26.688 2.629 1.00 82.44 118 ARG A N 1
ATOM 915 C CA . ARG A 1 118 ? 15.727 -26.884 2.991 1.00 82.44 118 ARG A CA 1
ATOM 916 C C . ARG A 1 118 ? 16.083 -28.341 3.304 1.00 82.44 118 ARG A C 1
ATOM 918 O O . ARG A 1 118 ? 17.255 -28.644 3.488 1.00 82.44 118 ARG A O 1
ATOM 925 N N . ASN A 1 119 ? 15.093 -29.233 3.358 1.00 87.88 119 ASN A N 1
ATOM 926 C CA . ASN A 1 119 ? 15.265 -30.640 3.728 1.00 87.88 119 ASN A CA 1
ATOM 927 C C . ASN A 1 119 ? 15.245 -31.568 2.502 1.00 87.88 119 ASN A C 1
ATOM 929 O O . ASN A 1 119 ? 15.148 -32.785 2.649 1.00 87.88 119 ASN A O 1
ATOM 933 N N . TRP A 1 120 ? 15.286 -31.009 1.293 1.00 86.56 120 TRP A N 1
ATOM 934 C CA . TRP A 1 120 ? 15.224 -31.760 0.049 1.00 86.56 120 TRP A CA 1
ATOM 935 C C . TRP A 1 120 ? 16.259 -31.229 -0.938 1.00 86.56 120 TRP A C 1
ATOM 937 O O . TRP A 1 120 ? 16.318 -30.027 -1.193 1.00 86.56 120 TRP A O 1
ATOM 947 N N . LEU A 1 121 ? 17.057 -32.141 -1.492 1.00 86.38 121 LEU A N 1
ATOM 948 C CA . LEU A 1 121 ? 18.045 -31.866 -2.529 1.00 86.38 121 LEU A CA 1
ATOM 949 C C . LEU A 1 121 ? 17.704 -32.727 -3.761 1.00 86.38 121 LEU A C 1
ATOM 951 O O . LEU A 1 121 ? 17.501 -33.934 -3.600 1.00 86.38 121 LEU A O 1
ATOM 955 N N . PRO A 1 122 ? 17.623 -32.151 -4.974 1.00 88.94 122 PRO A N 1
ATOM 956 C CA . PRO A 1 122 ? 17.442 -32.925 -6.200 1.00 88.94 122 PRO A CA 1
ATOM 957 C C . PRO A 1 122 ? 18.598 -33.911 -6.421 1.00 88.94 122 PRO A C 1
ATOM 959 O O . PRO A 1 122 ? 19.737 -33.623 -6.066 1.00 88.94 122 PRO A O 1
ATOM 962 N N . SER A 1 123 ? 18.334 -35.047 -7.073 1.00 91.81 123 SER A N 1
ATOM 963 C CA . SER A 1 123 ? 19.375 -36.045 -7.386 1.00 91.81 123 SER A CA 1
ATOM 964 C C . SER A 1 123 ? 20.452 -35.534 -8.349 1.00 91.81 123 SER A C 1
ATOM 966 O O . SER A 1 123 ? 21.572 -36.029 -8.328 1.00 91.81 123 SER A O 1
ATOM 968 N N . HIS A 1 124 ? 20.110 -34.555 -9.189 1.00 91.75 124 HIS A N 1
ATOM 969 C CA . HIS A 1 124 ? 21.028 -33.893 -10.111 1.00 91.75 124 HIS A CA 1
ATOM 970 C C . HIS A 1 124 ? 20.837 -32.383 -9.956 1.00 91.75 124 HIS A C 1
ATOM 972 O O . HIS A 1 124 ? 19.730 -31.879 -10.151 1.00 91.75 124 HIS A O 1
ATOM 978 N N . LEU A 1 125 ? 21.903 -31.677 -9.582 1.00 89.38 125 LEU A N 1
ATOM 979 C CA . LEU A 1 125 ? 21.938 -30.225 -9.431 1.00 89.38 125 LEU A CA 1
ATOM 980 C C . LEU A 1 125 ? 23.087 -29.692 -10.290 1.00 89.38 125 LEU A C 1
ATOM 982 O O . LEU A 1 125 ? 24.241 -30.032 -10.045 1.00 89.38 125 LEU A O 1
ATOM 986 N N . SER A 1 126 ? 22.773 -28.881 -11.296 1.00 89.31 126 SER A N 1
ATOM 987 C CA . SER A 1 126 ? 23.771 -28.128 -12.057 1.00 89.31 126 SER A CA 1
ATOM 988 C C . SER A 1 126 ? 24.030 -26.795 -11.359 1.00 89.31 126 SER A C 1
ATOM 990 O O . SER A 1 126 ? 23.084 -26.041 -11.125 1.00 89.31 126 SER A O 1
ATOM 992 N N . LEU A 1 127 ? 25.289 -26.521 -11.023 1.00 88.94 127 LEU A N 1
ATOM 993 C CA . LEU A 1 127 ? 25.740 -25.226 -10.515 1.00 88.94 127 LEU A CA 1
ATOM 994 C C . LEU A 1 127 ? 26.339 -24.435 -11.684 1.00 88.94 127 LEU A C 1
ATOM 996 O O . LEU A 1 127 ? 27.089 -25.008 -12.471 1.00 88.94 127 LEU A O 1
ATOM 1000 N N . ASP A 1 128 ? 25.963 -23.165 -11.792 1.00 88.50 128 ASP A N 1
ATOM 1001 C CA . ASP A 1 128 ? 26.552 -22.179 -12.707 1.00 88.50 128 ASP A CA 1
ATOM 1002 C C . ASP A 1 128 ? 27.397 -21.200 -11.868 1.00 88.50 128 ASP A C 1
ATOM 1004 O O . ASP A 1 128 ? 27.119 -21.061 -10.669 1.00 88.50 128 ASP A O 1
ATOM 1008 N N . ASP A 1 129 ? 28.431 -20.601 -12.462 1.00 71.88 129 ASP A N 1
ATOM 1009 C CA . ASP A 1 129 ? 29.445 -19.771 -11.770 1.00 71.88 129 ASP A CA 1
ATOM 1010 C C . ASP A 1 129 ? 28.930 -18.391 -11.302 1.00 71.88 129 ASP A C 1
ATOM 1012 O O . ASP A 1 129 ? 28.111 -17.757 -12.012 1.00 71.88 129 ASP A O 1
#

Sequence (129 aa):
MDNNIKLLLGITDPNCKTLMLHNGTKVVNNVHLSSAGKKLVLSIRKQKYLCPECKKTATAKFKDTNYHDHFSNAVKAKLVRDLSLSRPMCEIAADSFTSSNTIIRSLESVENNFKVNRNWLPSHLSLDD

Organism: NCBI:txid1273133

Foldseek 3Di:
DDPPPPPPDQDADPVVRHGWDWDAWDWAWAWEQDDPQDTDIDTDIWTKTADPPPRDIDIDDDPQADPPDRYGPRLLVVLLVCVVVVDDLVVNCSSSVHDSVSSVVSNVVCVVVPDDPPPDDDPDDDDDD

pLDDT: mean 86.11, std 14.42, range [27.58, 94.88]

Radius of gyration: 20.73 Å; chains: 1; bounding box: 51×50×46 Å